Protein AF-A0A183AM81-F1 (afdb_monomer_lite)

Foldseek 3Di:
DDPPPQVVCQQDVVSLLVLQLLDQQFFWWKHAHRPDIDTDRDPPPPPPDDDPRIDIDTRDVVSNDDDDPPRPCPVVNVVCCVPNPD

pLDDT: mean 76.14, std 15.5, range [34.84, 91.88]

Radius of gyration: 13.53 Å; chains: 1; bounding box: 43×25×34 Å

Organism: NCBI:txid27848

Structure (mmCIF, N/CA/C/O backbone):
data_AF-A0A183AM81-F1
#
_entry.id   AF-A0A183AM81-F1
#
loop_
_atom_site.group_PDB
_atom_site.id
_atom_site.type_symbol
_atom_site.label_atom_id
_atom_site.label_alt_id
_atom_site.label_comp_id
_atom_site.label_asym_id
_atom_site.label_entity_id
_atom_site.label_seq_id
_atom_site.pdbx_PDB_ins_code
_atom_site.Cartn_x
_atom_site.Cartn_y
_atom_site.Cartn_z
_atom_site.occupancy
_atom_site.B_iso_or_equiv
_atom_site.auth_seq_id
_atom_site.auth_comp_id
_atom_site.auth_asym_id
_atom_site.auth_atom_id
_atom_site.pdbx_PDB_model_num
ATOM 1 N N . MET A 1 1 ? -28.472 -8.060 -2.567 1.00 34.84 1 MET A N 1
ATOM 2 C CA . MET A 1 1 ? -27.674 -8.631 -1.459 1.00 34.84 1 MET A CA 1
ATOM 3 C C . MET A 1 1 ? -26.205 -8.692 -1.860 1.00 34.84 1 MET A C 1
ATOM 5 O O . MET A 1 1 ? -25.919 -9.066 -2.986 1.00 34.84 1 MET A O 1
ATOM 9 N N . ASN A 1 2 ? -25.337 -8.294 -0.922 1.00 36.03 2 ASN A N 1
ATOM 10 C CA . ASN A 1 2 ? -23.883 -8.490 -0.810 1.00 36.03 2 ASN A CA 1
ATOM 11 C C . ASN A 1 2 ? -22.941 -7.995 -1.920 1.00 36.03 2 ASN A C 1
ATOM 13 O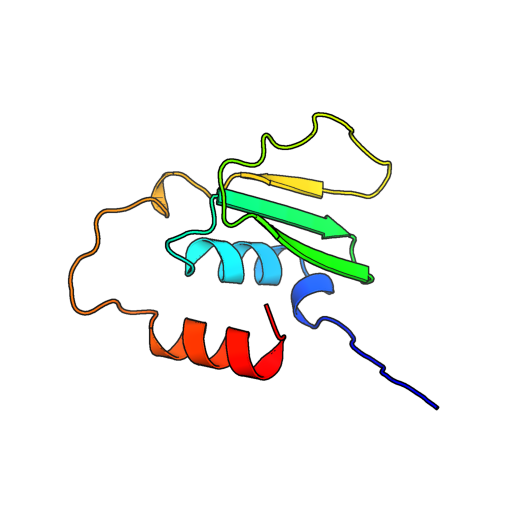 O . ASN A 1 2 ? -22.377 -8.776 -2.679 1.00 36.03 2 ASN A O 1
ATOM 17 N N . LYS A 1 3 ? -22.598 -6.698 -1.867 1.00 37.66 3 LYS A N 1
ATOM 18 C CA . LYS A 1 3 ? -21.239 -6.249 -2.213 1.00 37.66 3 LYS A CA 1
ATOM 19 C C . LYS A 1 3 ? -20.326 -6.523 -1.019 1.00 37.66 3 LYS A C 1
ATOM 21 O O . LYS A 1 3 ? -19.968 -5.612 -0.280 1.00 37.66 3 LYS A O 1
ATOM 26 N N . THR A 1 4 ? -19.946 -7.780 -0.825 1.00 42.88 4 THR A N 1
ATOM 27 C CA . THR A 1 4 ? -18.830 -8.112 0.064 1.00 42.88 4 THR A CA 1
ATOM 28 C C . THR A 1 4 ? -17.536 -7.706 -0.647 1.00 42.88 4 THR A C 1
ATOM 30 O O . THR A 1 4 ? -16.787 -8.548 -1.130 1.00 42.88 4 THR A O 1
ATOM 33 N N . ARG A 1 5 ? -17.271 -6.395 -0.756 1.00 46.28 5 ARG A N 1
ATOM 34 C CA . ARG A 1 5 ? -15.908 -5.887 -0.955 1.00 46.28 5 ARG A CA 1
ATOM 35 C C . ARG A 1 5 ? -15.200 -6.036 0.389 1.00 46.28 5 ARG A C 1
ATOM 37 O O . ARG A 1 5 ? -14.965 -5.061 1.088 1.00 46.28 5 ARG A O 1
ATOM 44 N N . LEU A 1 6 ? -14.893 -7.277 0.760 1.00 43.41 6 LEU A N 1
ATOM 45 C CA . LEU A 1 6 ? -13.774 -7.506 1.661 1.00 43.41 6 LEU A CA 1
ATOM 46 C C . LEU A 1 6 ? -12.552 -7.071 0.859 1.00 43.41 6 LEU A C 1
ATOM 48 O O . LEU A 1 6 ? -12.080 -7.772 -0.036 1.00 43.41 6 LEU A O 1
ATOM 52 N N . THR A 1 7 ? -12.130 -5.839 1.100 1.00 55.12 7 THR A N 1
ATOM 53 C CA . THR A 1 7 ? -10.854 -5.289 0.672 1.00 55.12 7 THR A CA 1
ATOM 54 C C . THR A 1 7 ? -9.790 -6.245 1.211 1.00 55.12 7 THR A C 1
ATOM 56 O O . THR A 1 7 ? -9.407 -6.172 2.366 1.00 55.12 7 THR A O 1
ATOM 59 N N . ASN A 1 8 ? -9.345 -7.226 0.418 1.00 65.44 8 ASN A N 1
ATOM 60 C CA . ASN A 1 8 ? -8.382 -8.246 0.876 1.00 65.44 8 ASN A CA 1
ATOM 61 C C . ASN A 1 8 ? -7.086 -7.596 1.421 1.00 65.44 8 ASN A C 1
ATOM 63 O O . ASN A 1 8 ? -6.412 -8.116 2.305 1.00 65.44 8 ASN A O 1
ATOM 67 N N . LEU A 1 9 ? -6.789 -6.383 0.949 1.00 69.88 9 LEU A N 1
ATOM 68 C CA . LEU A 1 9 ? -5.705 -5.541 1.448 1.00 69.88 9 LEU A CA 1
ATOM 69 C C . LEU A 1 9 ? -5.957 -4.954 2.851 1.00 69.88 9 LEU A C 1
ATOM 71 O O . LEU A 1 9 ? -5.004 -4.609 3.532 1.00 69.88 9 LEU A O 1
ATOM 75 N N . ALA A 1 10 ? -7.209 -4.855 3.303 1.00 77.19 10 ALA A N 1
ATOM 76 C CA . ALA A 1 10 ? -7.574 -4.384 4.639 1.00 77.19 10 ALA A CA 1
ATOM 77 C C . ALA A 1 10 ? -7.499 -5.478 5.714 1.00 77.19 10 ALA A C 1
ATOM 79 O O . ALA A 1 10 ? -7.610 -5.180 6.900 1.00 77.19 10 ALA A O 1
ATOM 80 N N . PHE A 1 11 ? -7.336 -6.752 5.339 1.00 83.06 11 PHE A N 1
ATOM 81 C CA . PHE A 1 11 ? -7.245 -7.836 6.323 1.00 83.06 11 PHE A CA 1
ATOM 82 C C . PHE A 1 11 ? -5.902 -7.828 7.070 1.00 83.06 11 PHE A C 1
ATOM 84 O O . PHE A 1 11 ? -5.844 -8.157 8.256 1.00 83.06 11 PHE A O 1
ATOM 91 N N . ASP A 1 12 ? -4.842 -7.401 6.381 1.00 87.12 12 ASP A N 1
ATOM 92 C CA . ASP A 1 12 ? -3.478 -7.316 6.896 1.00 87.12 12 ASP A CA 1
ATOM 93 C C . ASP A 1 12 ? -2.827 -6.010 6.431 1.00 87.12 12 ASP A C 1
ATOM 95 O O . ASP A 1 12 ? -2.786 -5.714 5.236 1.00 87.12 12 ASP A O 1
ATOM 99 N N . ILE A 1 13 ? -2.282 -5.244 7.373 1.00 90.19 13 ILE A N 1
ATOM 100 C CA . ILE A 1 13 ? -1.595 -3.981 7.093 1.00 90.19 13 ILE A CA 1
ATOM 101 C C . ILE A 1 13 ? -0.430 -4.161 6.114 1.00 90.19 13 ILE A C 1
ATOM 103 O O . ILE A 1 13 ? -0.176 -3.281 5.295 1.00 90.19 13 ILE A O 1
ATOM 107 N N . ASN A 1 14 ? 0.241 -5.315 6.121 1.00 91.62 14 ASN A N 1
ATOM 108 C CA . ASN A 1 14 ? 1.358 -5.596 5.223 1.00 91.62 14 ASN A CA 1
ATOM 109 C C . ASN A 1 14 ? 0.923 -5.672 3.759 1.00 91.62 14 ASN A C 1
ATOM 111 O O . ASN A 1 14 ? 1.678 -5.266 2.878 1.00 91.62 14 ASN A O 1
ATOM 115 N N . ASN A 1 15 ? -0.310 -6.104 3.490 1.00 88.56 15 ASN A N 1
ATOM 116 C CA . ASN A 1 15 ? -0.863 -6.064 2.141 1.00 88.56 15 ASN A CA 1
ATOM 117 C C . ASN A 1 15 ? -1.047 -4.614 1.671 1.00 88.56 15 ASN A C 1
ATOM 119 O O . ASN A 1 15 ? -0.745 -4.286 0.523 1.00 88.56 15 ASN A O 1
ATOM 123 N N . CYS A 1 16 ? -1.504 -3.741 2.572 1.00 89.75 16 CYS A N 1
ATOM 124 C CA . CYS A 1 16 ? -1.666 -2.316 2.303 1.00 89.75 16 CYS A CA 1
ATOM 125 C C . CYS A 1 16 ? -0.315 -1.625 2.062 1.00 89.75 16 CYS A C 1
ATOM 127 O O . CYS A 1 16 ? -0.131 -0.938 1.055 1.00 89.75 16 CYS A O 1
ATOM 129 N N . ARG A 1 17 ? 0.669 -1.898 2.930 1.00 91.88 17 ARG A N 1
ATOM 130 C CA . ARG A 1 17 ? 2.057 -1.436 2.787 1.00 91.88 17 ARG A CA 1
ATOM 131 C C . ARG A 1 17 ? 2.664 -1.880 1.464 1.00 91.88 17 ARG A C 1
ATOM 133 O O . ARG A 1 17 ? 3.214 -1.051 0.750 1.00 91.88 17 ARG A O 1
ATOM 140 N N . PHE A 1 18 ? 2.523 -3.157 1.108 1.00 90.62 18 PHE A N 1
ATOM 141 C CA . PHE A 1 18 ? 3.037 -3.695 -0.151 1.00 90.62 18 PHE A CA 1
ATOM 142 C C . PHE A 1 18 ? 2.417 -2.991 -1.361 1.00 90.62 18 PHE A C 1
ATOM 144 O O . PHE A 1 18 ? 3.141 -2.550 -2.251 1.00 90.62 18 PHE A O 1
ATOM 151 N N . ALA A 1 19 ? 1.090 -2.822 -1.369 1.00 90.06 19 ALA A N 1
ATOM 152 C CA . ALA A 1 19 ? 0.392 -2.118 -2.440 1.00 90.06 19 ALA A CA 1
ATOM 153 C C . ALA A 1 19 ? 0.888 -0.669 -2.603 1.00 90.06 19 ALA A C 1
ATOM 155 O O . ALA A 1 19 ? 1.046 -0.208 -3.733 1.00 90.06 19 ALA A O 1
ATOM 156 N N . CYS A 1 20 ? 1.179 0.029 -1.500 1.00 89.81 20 CYS A N 1
ATOM 157 C CA . CYS A 1 20 ? 1.771 1.365 -1.547 1.00 89.81 20 CYS A CA 1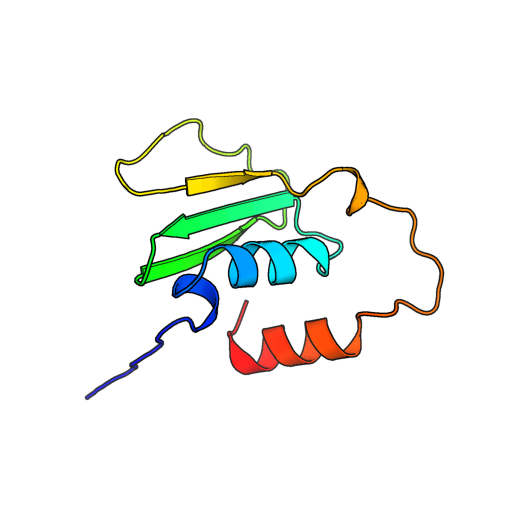
ATOM 158 C C . CYS A 1 20 ? 3.238 1.349 -2.001 1.00 89.81 20 CYS A C 1
ATOM 160 O O . CYS A 1 20 ? 3.632 2.150 -2.845 1.00 89.81 20 CYS A O 1
ATOM 162 N N . ALA A 1 21 ? 4.044 0.414 -1.492 1.00 90.19 21 ALA A N 1
ATOM 163 C CA . ALA A 1 21 ? 5.464 0.295 -1.815 1.00 90.19 21 ALA A CA 1
ATOM 164 C C . ALA A 1 21 ? 5.694 0.157 -3.327 1.00 90.19 21 ALA A C 1
ATOM 166 O O . ALA A 1 21 ? 6.558 0.831 -3.887 1.00 90.19 21 ALA A O 1
ATOM 167 N N . ILE A 1 22 ? 4.864 -0.649 -3.998 1.00 87.81 22 ILE A N 1
ATOM 168 C CA . ILE A 1 22 ? 4.957 -0.885 -5.442 1.00 87.81 22 ILE A CA 1
ATOM 169 C C . ILE A 1 22 ? 4.193 0.136 -6.298 1.00 87.81 22 ILE A C 1
ATOM 171 O O . ILE A 1 22 ? 4.199 0.026 -7.526 1.00 87.81 22 ILE A O 1
ATOM 175 N N . ARG A 1 23 ? 3.518 1.127 -5.706 1.00 86.06 23 ARG A N 1
ATOM 176 C CA . ARG A 1 23 ? 2.923 2.244 -6.450 1.00 86.06 23 ARG A CA 1
ATOM 177 C C . ARG A 1 23 ? 3.863 3.438 -6.397 1.00 86.06 23 ARG A C 1
ATOM 179 O O . ARG A 1 23 ? 4.245 3.908 -5.328 1.00 86.06 23 ARG A O 1
ATOM 186 N N . ARG A 1 24 ? 4.219 3.946 -7.576 1.00 82.62 24 ARG A N 1
ATOM 187 C CA . ARG A 1 24 ? 5.137 5.087 -7.728 1.00 82.62 24 ARG A CA 1
ATOM 188 C C . ARG A 1 24 ? 4.585 6.356 -7.084 1.00 82.62 24 ARG A C 1
ATOM 190 O O . ARG A 1 24 ? 5.315 7.070 -6.417 1.00 82.62 24 ARG A O 1
ATOM 197 N N . GLU A 1 25 ? 3.293 6.591 -7.263 1.00 82.25 25 GLU A N 1
ATOM 198 C CA . GLU A 1 25 ? 2.606 7.793 -6.786 1.00 82.25 25 GLU A CA 1
ATOM 199 C C . GLU A 1 25 ? 2.139 7.675 -5.330 1.00 82.25 25 GLU A C 1
ATOM 201 O O . GLU A 1 25 ? 1.807 8.677 -4.710 1.00 82.25 25 GLU A O 1
ATOM 206 N N . CYS A 1 26 ? 2.157 6.474 -4.739 1.00 87.19 26 CYS A N 1
ATOM 207 C CA . CYS A 1 26 ? 1.743 6.322 -3.350 1.00 87.19 26 CYS A CA 1
ATOM 208 C C . CYS A 1 26 ? 2.746 6.991 -2.401 1.00 87.19 26 CYS A C 1
ATOM 210 O O . CYS A 1 26 ? 3.951 6.760 -2.487 1.00 87.19 26 CYS A O 1
ATOM 212 N N . ARG A 1 27 ? 2.238 7.794 -1.467 1.00 86.50 27 ARG A N 1
ATOM 213 C CA . ARG A 1 27 ? 3.002 8.473 -0.410 1.00 86.50 27 ARG A CA 1
ATOM 214 C C . ARG A 1 27 ? 2.722 7.915 0.978 1.00 86.50 27 ARG A C 1
ATOM 216 O O . ARG A 1 27 ? 3.492 8.176 1.898 1.00 86.50 27 ARG A O 1
ATOM 223 N N . GLY A 1 28 ? 1.659 7.138 1.133 1.00 89.06 28 GLY A N 1
ATOM 224 C CA . GLY A 1 28 ? 1.294 6.534 2.403 1.00 89.06 28 GLY A CA 1
ATOM 225 C C . GLY A 1 28 ? -0.003 5.747 2.334 1.00 89.06 28 GLY A C 1
ATOM 226 O O . GLY A 1 28 ? -0.638 5.641 1.282 1.00 89.06 28 GLY A O 1
ATOM 227 N N . ILE A 1 29 ? -0.383 5.198 3.477 1.00 89.44 29 ILE A N 1
ATOM 228 C CA . ILE A 1 29 ? -1.593 4.407 3.656 1.00 89.44 29 ILE A CA 1
ATOM 229 C C . ILE A 1 29 ? -2.422 4.931 4.820 1.00 89.44 29 ILE A C 1
ATOM 231 O O . ILE A 1 29 ? -1.882 5.430 5.804 1.00 89.44 29 ILE A O 1
ATOM 235 N N . GLU A 1 30 ? -3.730 4.749 4.709 1.00 89.19 30 GLU A N 1
ATOM 236 C CA . GLU A 1 30 ? -4.668 4.786 5.824 1.00 89.19 30 GLU A CA 1
ATOM 237 C C . GLU A 1 30 ? -5.306 3.398 5.942 1.00 89.19 30 GLU A C 1
ATOM 239 O O . GLU A 1 30 ? -5.859 2.862 4.977 1.00 89.19 30 GLU A O 1
ATOM 244 N N . PHE A 1 31 ? -5.182 2.781 7.113 1.00 89.50 31 PHE A N 1
ATOM 245 C CA . PHE A 1 31 ? -5.539 1.388 7.336 1.00 89.50 31 PHE A CA 1
ATOM 246 C C . PHE A 1 31 ? -6.457 1.226 8.545 1.00 89.50 31 PHE A C 1
ATOM 248 O O . PHE A 1 31 ? -6.157 1.695 9.643 1.00 89.50 31 PHE A O 1
ATOM 255 N N . VAL A 1 32 ? -7.540 0.474 8.352 1.00 89.12 32 VAL A N 1
ATOM 256 C CA . VAL A 1 32 ? -8.439 0.015 9.412 1.00 89.12 32 VAL A CA 1
ATOM 257 C C . VAL A 1 32 ? -8.617 -1.489 9.259 1.00 89.12 32 VAL A C 1
ATOM 259 O O . VAL A 1 32 ? -9.199 -1.963 8.277 1.00 89.12 32 VAL A O 1
ATOM 262 N N . LYS A 1 33 ? -8.120 -2.256 10.235 1.00 87.25 33 LYS A N 1
ATOM 263 C CA . LYS A 1 33 ? -8.085 -3.724 10.167 1.00 87.25 33 LYS A CA 1
ATOM 264 C C . LYS A 1 33 ? -9.473 -4.314 9.913 1.00 87.25 33 LYS A C 1
ATOM 266 O O . LYS A 1 33 ? -10.400 -4.110 10.688 1.00 87.25 33 LYS A O 1
ATOM 271 N N . GLY A 1 34 ? -9.584 -5.095 8.844 1.00 84.94 34 GLY A N 1
ATOM 272 C CA . GLY A 1 34 ? -10.812 -5.759 8.410 1.00 84.94 34 GLY A CA 1
ATOM 273 C C . GLY A 1 34 ? -11.838 -4.840 7.740 1.00 84.94 34 GLY A C 1
ATOM 274 O O . GLY A 1 34 ? -12.894 -5.329 7.346 1.00 84.94 34 GLY A O 1
ATOM 275 N N . VAL A 1 35 ? -11.544 -3.544 7.596 1.00 86.38 35 VAL A N 1
ATOM 276 C CA . VAL A 1 35 ? -12.484 -2.536 7.084 1.00 86.38 35 VAL A CA 1
ATOM 277 C C . VAL A 1 35 ? -11.948 -1.883 5.810 1.00 86.38 35 VAL A C 1
ATOM 279 O O . VAL A 1 35 ? -12.560 -2.013 4.749 1.00 86.38 35 VAL A O 1
ATOM 282 N N . SER A 1 36 ? -10.801 -1.203 5.879 1.00 86.38 36 SER A N 1
ATOM 283 C CA . SER A 1 36 ? -10.262 -0.435 4.753 1.00 86.38 36 SER A CA 1
ATOM 284 C C . SER A 1 36 ? -8.733 -0.438 4.682 1.00 86.38 36 SER A C 1
ATOM 286 O O . SER A 1 36 ? -8.021 -0.560 5.676 1.00 86.38 36 SER A O 1
ATOM 288 N N . CYS A 1 37 ? -8.248 -0.310 3.449 1.00 87.50 37 CYS A N 1
ATOM 289 C CA . CYS A 1 37 ? -6.881 0.042 3.100 1.00 87.50 37 CYS A CA 1
ATOM 290 C C . CYS A 1 37 ? -6.988 1.087 1.987 1.00 87.50 37 CYS A C 1
ATOM 292 O O . CYS A 1 37 ? -7.412 0.758 0.875 1.00 87.50 37 CYS A O 1
ATOM 294 N N . THR A 1 38 ? -6.647 2.329 2.305 1.00 87.19 38 THR A N 1
ATOM 295 C CA . THR A 1 38 ? -6.664 3.463 1.380 1.00 87.19 38 THR A CA 1
ATOM 296 C C . THR A 1 38 ? -5.227 3.842 1.055 1.00 87.19 38 THR A C 1
ATOM 298 O O . THR A 1 38 ? -4.405 3.990 1.956 1.00 87.19 38 THR A O 1
ATOM 301 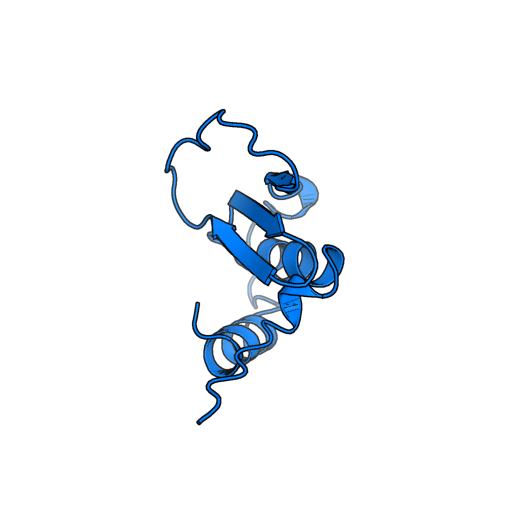N N . LEU A 1 39 ? -4.919 3.989 -0.234 1.00 86.56 39 LEU A N 1
ATOM 302 C CA . LEU A 1 39 ? -3.612 4.443 -0.705 1.00 86.56 39 LEU A CA 1
ATOM 303 C C . LEU A 1 39 ? -3.679 5.947 -0.962 1.00 86.56 39 LEU A C 1
ATOM 305 O O . LEU A 1 39 ? -4.586 6.420 -1.644 1.00 86.56 39 LEU A O 1
ATOM 309 N N . ILE A 1 40 ? -2.723 6.696 -0.427 1.00 86.44 40 ILE A N 1
ATOM 310 C CA . ILE A 1 40 ? -2.658 8.151 -0.573 1.00 86.44 40 ILE A CA 1
ATOM 311 C C . ILE A 1 40 ? -1.727 8.467 -1.742 1.00 86.44 40 ILE A C 1
ATOM 313 O O . ILE A 1 40 ? -0.520 8.251 -1.643 1.00 86.44 40 ILE A O 1
ATOM 317 N N . MET A 1 41 ? -2.300 8.931 -2.855 1.00 81.69 41 MET A N 1
ATOM 318 C CA . MET A 1 41 ? -1.607 9.084 -4.147 1.00 81.69 41 MET A CA 1
ATOM 319 C C . MET A 1 41 ? -1.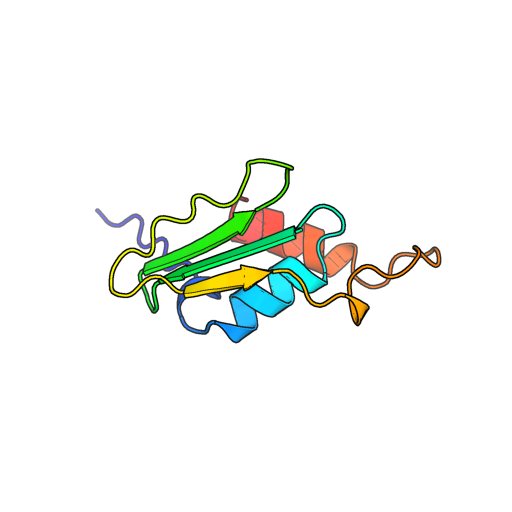081 10.506 -4.421 1.00 81.69 41 MET A C 1
ATOM 321 O O . MET A 1 41 ? -0.175 10.687 -5.226 1.00 81.69 41 MET A O 1
ATOM 325 N N . GLU A 1 42 ? -1.619 11.536 -3.761 1.00 69.19 42 GLU A N 1
ATOM 326 C CA . GLU A 1 42 ? -1.250 12.940 -4.006 1.00 69.19 42 GLU A CA 1
ATOM 327 C C . GLU A 1 42 ? -0.811 13.663 -2.726 1.00 69.19 42 GLU A C 1
ATOM 329 O O . GLU A 1 42 ? -0.993 13.157 -1.619 1.00 69.19 42 GLU A O 1
ATOM 334 N N . LYS A 1 43 ? -0.266 14.885 -2.876 1.00 52.53 43 LYS A N 1
ATOM 335 C CA . LYS A 1 43 ? 0.039 15.841 -1.789 1.00 52.53 43 LYS A CA 1
ATOM 336 C C . LYS A 1 43 ? -1.230 16.361 -1.089 1.00 52.53 43 LYS A C 1
ATOM 338 O O . LYS A 1 43 ? -1.334 17.548 -0.784 1.00 52.53 43 LYS A O 1
ATOM 343 N N . VAL A 1 44 ? -2.214 15.510 -0.834 1.00 51.62 44 VAL A N 1
ATOM 344 C CA . VAL A 1 44 ? -3.223 15.834 0.165 1.00 51.62 44 VAL A CA 1
ATOM 345 C C . VAL A 1 44 ? -2.482 15.714 1.485 1.00 51.62 44 VAL A C 1
ATOM 347 O O . VAL A 1 44 ? -1.983 14.638 1.814 1.00 51.62 44 VAL A O 1
ATOM 350 N N . GLY A 1 45 ? -2.284 16.840 2.174 1.00 51.38 45 GLY A N 1
ATOM 351 C CA . GLY A 1 45 ? -1.687 16.818 3.502 1.00 51.38 45 GLY A CA 1
ATOM 352 C C . GLY A 1 45 ? -2.438 15.778 4.318 1.00 51.38 45 GLY A C 1
ATOM 353 O O . GLY A 1 45 ? -3.658 15.883 4.439 1.00 51.38 45 GLY A O 1
ATOM 354 N N . LEU A 1 46 ? -1.725 14.749 4.783 1.00 54.44 46 LEU A N 1
ATOM 355 C CA . LEU A 1 46 ? -2.277 13.775 5.713 1.00 54.44 46 LEU A CA 1
ATOM 356 C C . LEU A 1 46 ? -2.940 14.587 6.821 1.00 54.44 46 LEU A C 1
ATOM 358 O O . LEU A 1 46 ? -2.254 15.375 7.480 1.00 54.44 46 LEU A O 1
ATOM 362 N N . SER A 1 47 ? -4.264 14.487 6.967 1.00 51.66 47 SER A N 1
ATOM 363 C CA . SER A 1 47 ? -4.904 15.153 8.089 1.00 51.66 47 SER A CA 1
ATOM 364 C C . SER A 1 47 ? -4.267 14.564 9.342 1.00 51.66 47 SER A C 1
ATOM 366 O O . SER A 1 47 ? -4.147 13.350 9.497 1.00 51.66 47 SER A O 1
ATOM 368 N N . SER A 1 48 ? -3.813 15.425 10.245 1.00 52.84 48 SER A N 1
ATOM 369 C CA . SER A 1 48 ? -3.275 15.003 11.540 1.00 52.84 48 SER A CA 1
ATOM 370 C C . SER A 1 48 ? -4.367 14.449 12.466 1.00 52.84 48 SER A C 1
ATOM 372 O O . SER A 1 48 ? -4.167 14.359 13.674 1.00 52.84 48 SER A O 1
ATOM 374 N N . GLU A 1 49 ? -5.556 14.166 11.932 1.00 55.22 49 GLU A N 1
ATOM 375 C CA . GLU A 1 49 ? -6.692 13.673 12.686 1.00 55.22 49 GLU A CA 1
ATOM 376 C C . GLU A 1 49 ? -6.511 12.177 12.914 1.00 55.22 49 GLU A C 1
ATOM 378 O O . GLU A 1 49 ? -6.825 11.332 12.078 1.00 55.22 49 GLU A O 1
ATOM 383 N N . THR A 1 50 ? -5.966 11.846 14.078 1.00 54.56 50 THR A N 1
ATOM 384 C CA . THR A 1 50 ? -5.841 10.466 14.528 1.00 54.56 50 THR A CA 1
ATOM 385 C C . THR A 1 50 ? -7.211 9.966 14.982 1.00 54.56 50 THR A C 1
ATOM 387 O O . THR A 1 50 ? -7.632 10.196 16.117 1.00 54.56 50 THR A O 1
ATOM 390 N N . TYR A 1 51 ? -7.929 9.276 14.102 1.00 64.25 51 TYR A N 1
ATOM 391 C CA . TYR A 1 51 ? -9.146 8.562 14.479 1.00 64.25 51 TYR A CA 1
ATOM 392 C C . TYR A 1 51 ? -8.781 7.259 15.208 1.00 64.25 51 TYR A C 1
ATOM 394 O O . TYR A 1 51 ? -7.898 6.512 14.781 1.00 64.25 51 TYR A O 1
ATOM 402 N N . LEU A 1 52 ? -9.454 6.967 16.327 1.00 72.94 52 LEU A N 1
ATOM 403 C CA . LEU A 1 52 ? -9.244 5.724 17.079 1.00 72.94 52 LEU A CA 1
ATOM 404 C C . LEU A 1 52 ? -9.446 4.503 16.167 1.00 72.94 52 LEU A C 1
ATOM 406 O O . LEU A 1 52 ? -10.503 4.340 15.565 1.00 72.94 52 LEU A O 1
ATOM 410 N N . GLY A 1 53 ? -8.434 3.634 16.095 1.00 80.12 53 GLY A N 1
ATOM 411 C CA . GLY A 1 53 ? -8.466 2.424 15.265 1.00 80.12 53 GLY A CA 1
ATOM 412 C C . GLY A 1 53 ? -8.014 2.617 13.814 1.00 80.12 53 GLY A C 1
ATOM 413 O O . GLY A 1 53 ? -8.019 1.641 13.063 1.00 80.12 53 GLY A O 1
ATOM 414 N N . VAL A 1 54 ? -7.593 3.827 13.432 1.00 86.69 54 VAL A N 1
ATOM 415 C CA . VAL A 1 54 ? -6.971 4.116 12.135 1.00 86.69 54 VAL A CA 1
ATOM 416 C C . VAL A 1 54 ? -5.449 4.139 12.282 1.00 86.69 54 VAL A C 1
ATOM 418 O O . VAL A 1 54 ? -4.905 4.777 13.181 1.00 86.69 54 VAL A O 1
ATOM 421 N N . THR A 1 55 ? -4.749 3.434 11.396 1.00 89.12 55 THR A N 1
ATOM 422 C CA . THR A 1 55 ? -3.289 3.482 11.264 1.00 89.12 55 THR A CA 1
ATOM 423 C C . THR A 1 55 ? -2.924 4.246 9.999 1.00 89.12 55 THR A C 1
ATOM 425 O O . THR A 1 55 ? -3.315 3.843 8.907 1.00 89.12 55 THR A O 1
ATOM 428 N N . VAL A 1 56 ? -2.166 5.332 10.150 1.00 88.44 56 VAL A N 1
ATOM 429 C CA . VAL A 1 56 ? -1.627 6.116 9.034 1.00 88.44 56 VAL A CA 1
ATOM 430 C C . VAL A 1 56 ? -0.118 5.923 8.991 1.00 88.44 56 VAL A C 1
ATOM 432 O O . VAL A 1 56 ? 0.557 6.139 9.996 1.00 88.44 56 VAL A O 1
ATOM 435 N N . GLU A 1 57 ? 0.412 5.514 7.842 1.00 89.81 57 GLU A N 1
ATOM 436 C CA . GLU A 1 57 ? 1.852 5.319 7.644 1.00 89.81 57 GLU A CA 1
ATOM 437 C C . GLU A 1 57 ? 2.299 5.952 6.334 1.00 89.81 57 GLU A C 1
ATOM 439 O O . GLU A 1 57 ? 1.655 5.790 5.298 1.00 89.81 57 GLU A O 1
ATOM 444 N N . THR A 1 58 ? 3.424 6.659 6.361 1.00 88.62 58 THR A N 1
ATOM 445 C CA . THR A 1 58 ? 4.084 7.121 5.141 1.00 88.62 58 THR A CA 1
ATOM 446 C C . THR A 1 58 ? 4.760 5.952 4.436 1.00 88.62 58 THR A C 1
ATOM 448 O O . THR A 1 58 ? 5.203 4.990 5.066 1.00 88.62 58 THR A O 1
ATOM 451 N N . LYS A 1 59 ? 4.874 6.042 3.112 1.00 88.44 59 LYS A N 1
ATOM 452 C CA . LYS A 1 59 ? 5.678 5.107 2.330 1.00 88.44 59 LYS A CA 1
ATOM 453 C C . LYS A 1 59 ? 7.128 5.176 2.811 1.00 88.44 59 LYS A C 1
ATOM 455 O O . LYS A 1 59 ? 7.654 6.263 3.033 1.00 88.44 59 LYS A O 1
ATOM 460 N N . ALA A 1 60 ? 7.747 4.012 2.969 1.00 85.81 60 ALA A N 1
ATOM 461 C CA . ALA A 1 60 ? 9.140 3.909 3.376 1.00 85.81 60 ALA A CA 1
ATOM 462 C C . ALA A 1 60 ? 10.054 4.564 2.319 1.00 85.81 60 ALA A C 1
ATOM 464 O O . ALA A 1 60 ? 9.842 4.365 1.118 1.00 85.81 60 ALA A O 1
ATOM 465 N N . GLU A 1 61 ? 11.036 5.360 2.748 1.00 83.19 61 GLU A N 1
ATOM 466 C CA . GLU A 1 61 ? 11.896 6.156 1.855 1.00 83.19 61 GLU A CA 1
ATOM 467 C C . GLU A 1 61 ? 12.712 5.276 0.899 1.00 83.19 61 GLU A C 1
ATOM 469 O O . GLU A 1 61 ? 12.920 5.630 -0.259 1.00 83.19 61 GLU A O 1
ATOM 474 N N . GLU A 1 62 ? 13.100 4.077 1.333 1.00 83.31 62 GLU A N 1
ATOM 475 C CA . GLU A 1 62 ? 13.775 3.074 0.507 1.00 83.31 62 GLU A CA 1
ATOM 476 C C . GLU A 1 62 ? 12.923 2.597 -0.680 1.00 83.31 62 GLU A C 1
ATOM 478 O O . GLU A 1 62 ? 13.451 2.108 -1.679 1.00 83.31 62 GLU A O 1
ATOM 483 N N . CYS A 1 63 ? 11.599 2.761 -0.593 1.00 78.75 63 CYS A N 1
ATOM 484 C CA . CYS A 1 63 ? 10.659 2.476 -1.672 1.00 78.75 63 CYS A CA 1
ATOM 485 C C . CYS A 1 63 ? 10.387 3.709 -2.559 1.00 78.75 63 CYS A C 1
ATOM 487 O O . CYS A 1 63 ? 9.667 3.584 -3.55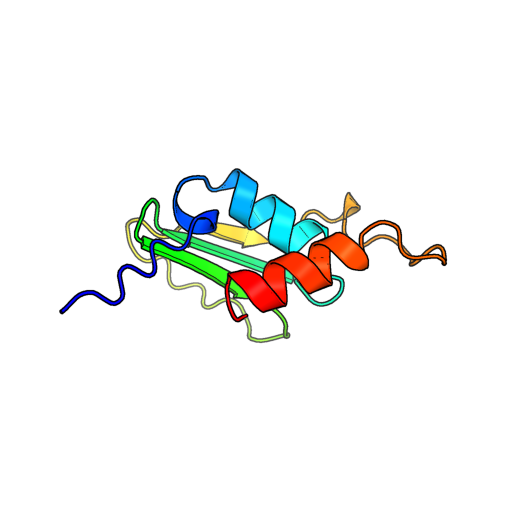3 1.00 78.75 63 CYS A O 1
ATOM 489 N N . ASP A 1 64 ? 10.940 4.885 -2.231 1.00 71.56 64 ASP A N 1
ATOM 490 C CA . ASP A 1 64 ? 10.890 6.121 -3.040 1.00 71.56 64 ASP A CA 1
ATOM 491 C C . ASP A 1 64 ? 12.042 6.183 -4.074 1.00 71.56 64 ASP A C 1
ATOM 493 O O . ASP A 1 64 ? 12.421 7.241 -4.574 1.00 71.56 64 ASP A O 1
ATOM 497 N N . GLY A 1 65 ? 12.628 5.021 -4.390 1.00 61.94 65 GLY A N 1
ATOM 498 C CA . GLY A 1 65 ? 13.804 4.880 -5.245 1.00 61.94 65 GLY A CA 1
ATOM 499 C C . GLY A 1 65 ? 13.595 5.288 -6.708 1.00 61.94 65 GLY A C 1
ATOM 500 O O . GLY A 1 65 ? 12.509 5.159 -7.280 1.00 61.94 65 GLY A O 1
ATOM 501 N N . GLN A 1 66 ? 14.687 5.747 -7.334 1.00 59.66 66 GLN A N 1
ATOM 502 C CA . GLN A 1 66 ? 14.737 6.071 -8.760 1.00 59.66 66 GLN A CA 1
ATOM 503 C C . GLN A 1 66 ? 14.327 4.870 -9.617 1.00 59.66 66 GLN A C 1
ATOM 505 O O . GLN A 1 66 ? 14.770 3.739 -9.416 1.00 59.66 66 GLN A O 1
ATOM 510 N N . VAL A 1 67 ? 13.482 5.150 -10.606 1.00 59.22 67 VAL A N 1
ATOM 511 C CA . VAL A 1 67 ? 12.970 4.170 -11.557 1.00 59.22 67 VAL A CA 1
ATOM 512 C C . VAL A 1 67 ? 14.120 3.644 -12.416 1.00 59.22 67 VAL A C 1
ATOM 514 O O . VAL A 1 67 ? 14.586 4.327 -13.325 1.00 59.22 67 VAL A O 1
ATOM 517 N N . ILE A 1 68 ? 14.552 2.412 -12.153 1.00 65.00 68 ILE A N 1
ATOM 518 C CA . ILE A 1 68 ? 15.351 1.641 -13.105 1.00 65.00 68 ILE A CA 1
ATOM 519 C C . ILE A 1 68 ? 14.346 0.971 -14.041 1.00 65.00 68 ILE A C 1
ATOM 521 O O . ILE A 1 68 ? 13.608 0.077 -13.626 1.00 65.00 68 ILE A O 1
ATOM 525 N N . GLU A 1 69 ? 14.246 1.450 -15.280 1.00 71.31 69 GLU A N 1
ATOM 526 C CA . GLU A 1 69 ? 13.455 0.754 -16.296 1.00 71.31 69 GLU A CA 1
ATOM 527 C C . GLU A 1 69 ? 14.190 -0.529 -16.735 1.00 71.31 69 GLU A C 1
ATOM 529 O O . GLU A 1 69 ? 15.411 -0.495 -16.924 1.00 71.31 69 GLU A O 1
ATOM 534 N N . PRO A 1 70 ? 13.473 -1.653 -16.925 1.00 75.69 70 PRO A N 1
ATOM 535 C CA . PRO A 1 70 ? 12.018 -1.808 -16.828 1.00 75.69 70 PRO A CA 1
ATOM 536 C C . PRO A 1 70 ? 11.496 -1.904 -15.382 1.00 75.69 70 PRO A C 1
ATOM 538 O O . PRO A 1 70 ? 12.066 -2.608 -14.552 1.00 75.69 70 PRO A O 1
ATOM 541 N N . TYR A 1 71 ? 10.364 -1.249 -15.091 1.00 79.94 71 TYR A N 1
ATOM 542 C CA . TYR A 1 71 ? 9.751 -1.286 -13.754 1.00 79.94 71 TYR A CA 1
ATOM 543 C C . TYR A 1 71 ? 9.306 -2.690 -13.324 1.00 79.94 71 TYR A C 1
ATOM 545 O O . TYR A 1 71 ? 8.331 -3.215 -13.876 1.00 79.94 71 TYR A O 1
ATOM 553 N N . PRO A 1 72 ? 9.924 -3.278 -12.287 1.00 81.69 72 PRO A N 1
ATOM 554 C CA . PRO A 1 72 ? 9.745 -4.696 -11.980 1.00 81.69 72 PRO A CA 1
ATOM 555 C C . PRO A 1 72 ? 8.337 -5.045 -11.479 1.00 81.69 72 PRO A C 1
ATOM 557 O O . PRO A 1 72 ? 7.918 -6.193 -11.580 1.00 81.69 72 PRO A O 1
ATOM 560 N N . TYR A 1 73 ? 7.575 -4.070 -10.973 1.00 84.81 73 TYR A N 1
ATOM 561 C CA . TYR A 1 73 ? 6.257 -4.309 -10.375 1.00 84.81 73 TYR A CA 1
ATOM 562 C C . TYR A 1 73 ? 5.077 -3.908 -11.266 1.00 84.81 73 TYR A C 1
ATOM 564 O O . TYR A 1 73 ? 3.940 -3.885 -10.795 1.00 84.81 73 TYR A O 1
ATOM 572 N N . ARG A 1 74 ? 5.307 -3.591 -12.548 1.00 85.19 74 ARG A N 1
ATOM 573 C CA . ARG A 1 74 ? 4.252 -3.098 -13.452 1.00 85.19 74 ARG A CA 1
ATOM 574 C C . ARG A 1 74 ? 3.036 -4.029 -13.510 1.00 85.19 74 ARG A C 1
ATOM 576 O O . ARG A 1 74 ? 1.909 -3.568 -13.366 1.00 85.19 74 ARG A O 1
ATOM 583 N N . GLU A 1 75 ? 3.254 -5.327 -13.690 1.00 87.94 75 GLU A N 1
ATOM 584 C CA . GLU A 1 75 ? 2.168 -6.315 -13.781 1.00 87.94 75 GLU A CA 1
ATOM 585 C C . GLU A 1 75 ? 1.407 -6.466 -12.459 1.00 87.94 75 GLU A C 1
ATOM 587 O O . GLU A 1 75 ? 0.179 -6.562 -12.450 1.00 87.94 75 GLU A O 1
ATOM 592 N N . ALA A 1 76 ? 2.124 -6.417 -11.332 1.00 85.75 76 ALA A N 1
ATOM 593 C CA . ALA A 1 76 ? 1.523 -6.473 -10.006 1.00 85.75 76 ALA A CA 1
ATOM 594 C C . ALA A 1 76 ? 0.622 -5.256 -9.746 1.00 85.75 76 ALA A C 1
ATOM 596 O O . ALA A 1 76 ? -0.489 -5.419 -9.245 1.00 85.75 76 ALA A O 1
ATOM 597 N N . VAL A 1 77 ? 1.051 -4.053 -10.141 1.00 85.06 77 VAL A N 1
ATOM 598 C CA . VAL A 1 77 ? 0.228 -2.836 -10.043 1.00 85.06 77 VAL A CA 1
ATOM 599 C C . VAL A 1 77 ? -1.059 -2.985 -10.857 1.00 85.06 77 VAL A C 1
ATOM 601 O O . VAL A 1 77 ? -2.143 -2.822 -10.299 1.00 85.06 77 VAL A O 1
ATOM 604 N N . VAL A 1 78 ? -0.954 -3.394 -12.126 1.00 87.31 78 VAL A N 1
ATOM 605 C CA . VAL A 1 78 ? -2.118 -3.610 -13.007 1.00 87.31 78 VAL A CA 1
ATOM 606 C C . VAL A 1 78 ? -3.086 -4.639 -12.414 1.00 87.31 78 VAL A C 1
ATOM 608 O O . VAL A 1 78 ? -4.303 -4.456 -12.444 1.00 87.31 78 VAL A O 1
ATOM 611 N N . TYR A 1 79 ? -2.568 -5.725 -11.837 1.00 85.75 79 TYR A N 1
ATOM 612 C CA . TYR A 1 79 ? -3.398 -6.720 -11.162 1.00 85.75 79 TYR A CA 1
ATOM 613 C C . TYR A 1 79 ? -4.161 -6.128 -9.969 1.00 85.75 79 TYR A C 1
ATOM 615 O O . TYR A 1 79 ? -5.363 -6.366 -9.824 1.00 85.75 79 TYR A O 1
ATOM 623 N N . LEU A 1 80 ? -3.480 -5.359 -9.113 1.00 82.12 80 LEU A N 1
ATOM 624 C CA . LEU A 1 80 ? -4.097 -4.745 -7.936 1.00 82.12 80 LEU A CA 1
ATOM 625 C C . LEU A 1 80 ? -5.179 -3.726 -8.320 1.00 82.12 80 LEU A C 1
ATOM 627 O O . LEU A 1 80 ? -6.222 -3.696 -7.670 1.00 82.12 80 LEU A O 1
ATOM 631 N N . GLU A 1 81 ? -4.964 -2.930 -9.368 1.00 81.44 81 GLU A N 1
ATOM 632 C CA . GLU A 1 81 ? -5.953 -1.976 -9.896 1.00 81.44 81 GLU A CA 1
ATOM 633 C C . GLU A 1 81 ? -7.215 -2.687 -10.372 1.00 81.44 81 GLU A C 1
ATOM 635 O O . GLU A 1 81 ? -8.312 -2.384 -9.904 1.00 81.44 81 GLU A O 1
ATOM 640 N N . ASN A 1 82 ? -7.053 -3.713 -11.208 1.00 83.88 82 ASN A N 1
ATOM 641 C CA . ASN A 1 82 ? -8.177 -4.483 -11.733 1.00 83.88 82 ASN A CA 1
ATOM 642 C C . ASN A 1 82 ? -8.957 -5.217 -10.633 1.00 83.88 82 ASN A C 1
ATOM 644 O O . ASN A 1 82 ? -10.181 -5.334 -10.705 1.00 83.88 82 ASN A O 1
ATOM 648 N N . LYS A 1 83 ? -8.262 -5.736 -9.614 1.00 80.69 83 LYS A N 1
ATOM 649 C CA . LYS A 1 83 ? -8.883 -6.548 -8.562 1.00 80.69 83 LYS A CA 1
ATOM 650 C C . LYS A 1 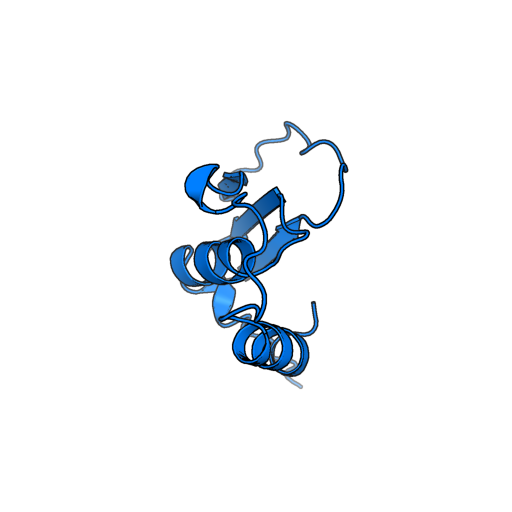83 ? -9.553 -5.718 -7.470 1.00 80.69 83 LYS A C 1
ATOM 652 O O . LYS A 1 83 ? -10.584 -6.140 -6.945 1.00 80.69 83 LYS A O 1
ATOM 657 N N . TYR A 1 84 ? -8.962 -4.586 -7.094 1.00 72.56 84 TYR A N 1
ATOM 658 C CA . TYR A 1 84 ? -9.381 -3.830 -5.912 1.00 72.56 84 TYR A CA 1
ATOM 659 C C . TYR A 1 84 ? -9.987 -2.458 -6.230 1.00 72.56 84 TYR A C 1
ATOM 661 O O . TYR A 1 84 ? -10.692 -1.923 -5.377 1.00 72.56 84 TYR A O 1
ATOM 669 N N . GLY A 1 85 ? -9.837 -1.952 -7.460 1.00 64.12 85 GLY A N 1
ATOM 670 C CA . GLY A 1 85 ? -10.479 -0.717 -7.917 1.00 64.12 85 GLY A CA 1
ATOM 671 C C . GLY A 1 85 ? -10.034 0.501 -7.116 1.00 64.12 85 GLY A C 1
ATOM 672 O O . GLY A 1 85 ? -10.875 1.135 -6.476 1.00 64.12 85 GLY A O 1
ATOM 673 N N . PHE A 1 86 ? -8.722 0.737 -7.123 1.00 58.22 86 PHE A N 1
ATOM 674 C CA . PHE A 1 86 ? -8.100 1.983 -6.680 1.00 58.22 86 PHE A CA 1
ATOM 675 C C . PHE A 1 86 ? -8.216 3.047 -7.764 1.00 58.22 86 PHE A C 1
ATOM 677 O O . PHE A 1 86 ? -8.100 2.655 -8.948 1.00 58.22 86 PHE A O 1
#

Sequence (86 aa):
MNKTRLTNLAFDINNCRFACAIRRECRGIEFVKGVSCTLIMEKVGLSSETYLGVTVETKAEECDGQVIEPYPYREAVVYLENKYGF

Secondary structure (DSSP, 8-state):
-------GGGS-HHHHHHHHHT-SS--EEEEETTTEEEEE-S---------TT-EEEEPPGGGS----SS-TTHHHHHHHHHHH--